Protein AF-A0AB73BSH4-F1 (afdb_monomer_lite)

Radius of gyration: 16.31 Å; chains: 1; bounding box: 31×28×41 Å

Structure (mmCIF, N/CA/C/O backbone):
data_AF-A0AB73BSH4-F1
#
_entry.id   AF-A0AB73BSH4-F1
#
loop_
_atom_site.gro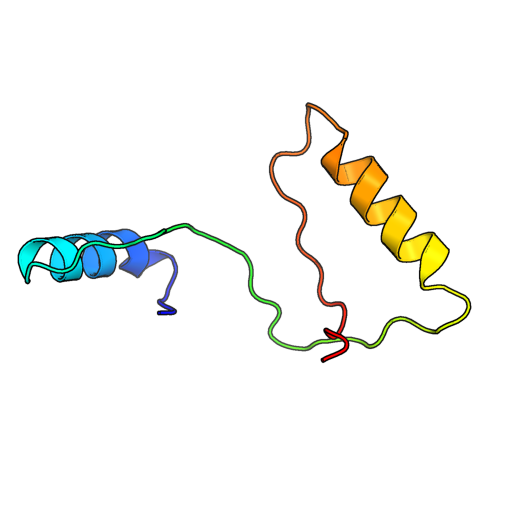up_PDB
_atom_site.id
_atom_site.type_symbol
_atom_site.label_atom_id
_atom_site.label_alt_id
_atom_site.label_comp_id
_atom_site.label_asym_id
_atom_site.label_entity_id
_atom_site.label_seq_id
_atom_site.pdbx_PDB_ins_code
_atom_site.Cartn_x
_atom_site.Cartn_y
_atom_site.Cartn_z
_atom_site.occupancy
_atom_site.B_iso_or_equiv
_atom_site.auth_seq_id
_atom_site.auth_comp_id
_atom_site.auth_asym_id
_atom_site.auth_atom_id
_atom_site.pdbx_PDB_model_num
ATOM 1 N N . ILE A 1 1 ? -9.031 -11.583 4.833 1.00 87.50 1 ILE A N 1
ATOM 2 C CA . ILE A 1 1 ? -10.483 -11.272 4.732 1.00 87.50 1 ILE A CA 1
ATOM 3 C C . ILE A 1 1 ? -10.581 -9.904 4.083 1.00 87.50 1 ILE A C 1
ATOM 5 O O . ILE A 1 1 ? -9.909 -9.008 4.571 1.00 87.50 1 ILE A O 1
ATOM 9 N N . TYR A 1 2 ? -11.362 -9.748 3.012 1.00 91.81 2 TYR A N 1
ATOM 10 C CA . TYR A 1 2 ? -11.573 -8.447 2.367 1.00 91.81 2 TYR A CA 1
ATOM 11 C C . TYR A 1 2 ? -12.937 -7.878 2.741 1.00 91.81 2 TYR A C 1
ATOM 13 O O . TYR A 1 2 ? -13.914 -8.619 2.864 1.00 91.81 2 TYR A O 1
ATOM 21 N N . THR A 1 3 ? -13.000 -6.563 2.915 1.00 93.81 3 THR A N 1
ATOM 22 C CA . THR A 1 3 ? -14.226 -5.836 3.246 1.00 93.81 3 THR A CA 1
ATOM 23 C C . THR A 1 3 ? -14.306 -4.565 2.414 1.00 93.81 3 THR A C 1
ATOM 25 O O . THR A 1 3 ? -13.297 -4.091 1.898 1.00 93.81 3 THR A O 1
ATOM 28 N N . ASP A 1 4 ? -15.491 -3.958 2.342 1.00 93.12 4 ASP A N 1
ATOM 29 C CA . ASP A 1 4 ? -15.569 -2.555 1.934 1.00 93.12 4 ASP A CA 1
ATOM 30 C C . ASP A 1 4 ? -14.742 -1.699 2.923 1.00 93.12 4 ASP A C 1
ATOM 32 O O . ASP A 1 4 ? -14.826 -1.941 4.137 1.00 93.12 4 ASP A O 1
ATOM 36 N N . PRO A 1 5 ? -13.960 -0.707 2.456 1.00 93.12 5 PRO A N 1
ATOM 37 C CA . PRO A 1 5 ? -13.131 0.128 3.327 1.00 93.12 5 PRO A CA 1
ATOM 38 C C . PRO A 1 5 ? -13.919 0.807 4.453 1.00 93.12 5 PRO A C 1
ATOM 40 O O . PRO A 1 5 ? -13.422 0.951 5.567 1.00 93.12 5 PRO A O 1
ATOM 43 N N . LYS A 1 6 ? -15.183 1.174 4.208 1.00 95.81 6 LYS A N 1
ATOM 44 C CA . LYS A 1 6 ? -16.053 1.817 5.206 1.00 95.81 6 LYS A CA 1
ATOM 45 C C . LYS A 1 6 ? -16.482 0.860 6.316 1.00 95.81 6 LYS A C 1
ATOM 47 O O . LYS A 1 6 ? -16.904 1.314 7.375 1.00 95.81 6 LYS A O 1
ATOM 52 N N . GLN A 1 7 ? -16.410 -0.447 6.073 1.00 95.81 7 GLN A N 1
ATOM 53 C CA . GLN A 1 7 ? -16.794 -1.489 7.028 1.00 95.81 7 GLN A CA 1
ATOM 54 C C . GLN A 1 7 ? -15.598 -2.073 7.788 1.00 95.81 7 GLN A C 1
ATOM 56 O O . GLN A 1 7 ? -15.802 -2.842 8.726 1.00 95.81 7 GLN A O 1
ATOM 61 N N . PHE A 1 8 ? -14.369 -1.695 7.423 1.00 94.94 8 PHE A N 1
ATOM 62 C CA . PHE A 1 8 ? -13.135 -2.272 7.956 1.00 94.94 8 PHE A CA 1
ATOM 63 C C . PHE A 1 8 ? -13.105 -2.329 9.491 1.00 94.94 8 PHE A C 1
ATOM 65 O O . PHE A 1 8 ? -12.954 -3.405 10.068 1.00 94.94 8 PHE A O 1
ATOM 72 N N . ALA A 1 9 ? -13.328 -1.192 10.161 1.00 94.75 9 ALA A N 1
ATOM 73 C CA . ALA A 1 9 ? -13.291 -1.127 11.623 1.00 94.75 9 ALA A CA 1
ATOM 74 C C . ALA A 1 9 ? -14.351 -2.032 12.275 1.00 94.75 9 ALA A C 1
ATOM 76 O O . ALA A 1 9 ? -14.048 -2.765 13.212 1.00 94.75 9 ALA A O 1
ATOM 77 N N . GLY A 1 10 ? -15.576 -2.038 11.737 1.00 96.44 10 GLY A N 1
ATOM 78 C CA . GLY A 1 10 ? -16.671 -2.850 12.268 1.00 96.44 10 GLY A CA 1
ATOM 79 C C . GLY A 1 10 ? -16.402 -4.351 12.156 1.00 96.44 10 GLY A C 1
ATOM 80 O O . GLY A 1 10 ? -16.628 -5.087 13.114 1.00 96.44 10 GLY A O 1
ATOM 81 N N . VAL A 1 11 ? -15.878 -4.803 11.012 1.00 95.38 11 VAL A N 1
ATOM 82 C CA . VAL A 1 11 ? -15.542 -6.220 10.805 1.00 95.38 11 VAL A CA 1
ATOM 83 C C . VAL A 1 11 ? -14.355 -6.634 11.674 1.00 95.38 11 VAL A C 1
ATOM 85 O O . VAL A 1 11 ? -14.415 -7.680 12.317 1.00 95.38 11 VAL A O 1
ATOM 88 N N . ARG A 1 12 ? -13.303 -5.809 11.751 1.00 96.12 12 ARG A N 1
ATOM 89 C CA . ARG A 1 12 ? -12.137 -6.064 12.609 1.00 96.12 12 ARG A CA 1
ATOM 90 C C . ARG A 1 12 ? -12.548 -6.239 14.071 1.00 96.12 12 ARG A C 1
ATOM 92 O O . ARG A 1 12 ? -12.184 -7.231 14.699 1.00 96.12 12 ARG A O 1
ATOM 99 N N . ASP A 1 13 ? -13.320 -5.295 14.601 1.00 96.00 13 ASP A N 1
ATOM 100 C CA . ASP A 1 13 ? -13.709 -5.292 16.010 1.00 96.00 13 ASP A CA 1
ATOM 101 C C . ASP A 1 13 ? -14.665 -6.454 16.331 1.00 96.00 13 ASP A C 1
ATOM 103 O O . ASP A 1 13 ? -14.567 -7.052 17.405 1.00 96.00 13 ASP A O 1
ATOM 107 N N . ALA A 1 14 ? -15.539 -6.833 15.389 1.00 96.75 14 ALA A N 1
ATOM 108 C CA . ALA A 1 14 ? -16.384 -8.019 15.518 1.00 96.75 14 ALA A CA 1
ATOM 109 C C . ALA A 1 14 ? -15.556 -9.313 15.594 1.00 96.75 14 ALA A C 1
ATOM 111 O O . ALA A 1 14 ? -15.773 -10.117 16.497 1.00 96.75 14 ALA A O 1
ATOM 112 N N . LEU A 1 15 ? -14.555 -9.484 14.720 1.00 95.19 15 LEU A N 1
ATOM 113 C CA . LEU A 1 15 ? -13.669 -10.653 14.753 1.00 95.19 15 LEU A CA 1
ATOM 114 C C . LEU A 1 15 ? -12.882 -10.735 16.068 1.00 95.19 15 LEU A C 1
ATOM 116 O O . LEU A 1 15 ? -12.786 -11.802 16.671 1.00 95.19 15 LEU A O 1
ATOM 120 N N . ILE A 1 16 ? -12.362 -9.609 16.561 1.00 95.06 16 ILE A N 1
ATOM 121 C CA . ILE A 1 16 ? -11.655 -9.579 17.849 1.00 95.06 16 ILE A CA 1
ATOM 122 C C . ILE A 1 16 ? -12.602 -9.958 18.998 1.00 95.06 16 ILE A C 1
ATOM 124 O O . ILE A 1 16 ? -12.230 -10.745 19.871 1.00 95.06 16 ILE A O 1
ATOM 128 N N . LYS A 1 17 ? -13.836 -9.438 18.997 1.00 96.81 17 LYS A N 1
ATOM 129 C CA . LYS A 1 17 ? -14.851 -9.744 20.017 1.00 96.81 17 LYS A CA 1
ATOM 130 C C . LYS A 1 17 ? -15.257 -11.220 20.022 1.00 96.81 17 LYS A C 1
ATOM 132 O O . LYS A 1 17 ? -15.485 -11.775 21.095 1.00 96.81 17 LYS A O 1
ATOM 137 N N . ASP A 1 18 ? -15.288 -11.848 18.853 1.00 96.75 18 ASP A N 1
ATOM 138 C CA . ASP A 1 18 ? -15.568 -13.277 18.695 1.00 96.75 18 ASP A CA 1
ATOM 139 C C . ASP A 1 18 ? -14.367 -14.168 19.079 1.00 96.75 18 ASP A C 1
ATOM 141 O O . ASP A 1 18 ? -14.442 -15.394 19.003 1.00 96.75 18 ASP A O 1
ATOM 145 N N . GLY A 1 19 ? -13.266 -13.567 19.547 1.00 95.94 19 GLY A N 1
ATOM 146 C CA . GLY A 1 19 ? -12.106 -14.263 20.101 1.00 95.94 19 GLY A CA 1
ATOM 147 C C . GLY A 1 19 ? -10.997 -14.552 19.090 1.00 95.94 19 GLY A C 1
ATOM 148 O O . GLY A 1 19 ? -10.022 -15.224 19.438 1.00 95.94 19 GLY A O 1
ATOM 149 N N . TYR A 1 20 ? -11.101 -14.044 17.859 1.00 95.50 20 TYR A N 1
ATOM 150 C CA . TYR A 1 20 ? -10.046 -14.197 16.864 1.00 95.50 20 TYR A CA 1
ATOM 151 C C . TYR A 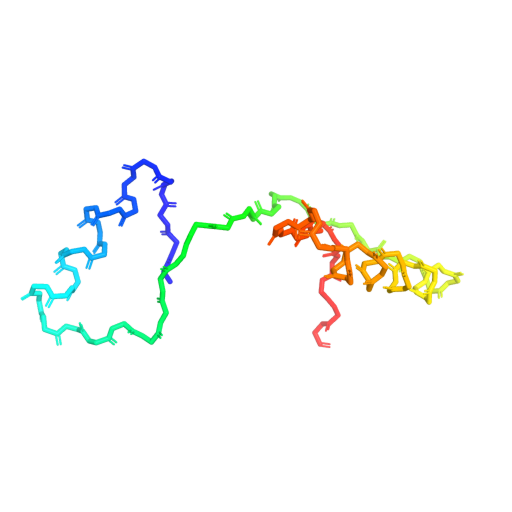1 20 ? -8.871 -13.261 17.159 1.00 95.50 20 TYR A C 1
ATOM 153 O O . TYR A 1 20 ? -9.037 -12.072 17.433 1.00 95.50 20 TYR A O 1
ATOM 161 N N . LYS A 1 21 ? -7.652 -13.793 17.045 1.00 93.56 21 LYS A N 1
ATOM 162 C CA . LYS A 1 21 ? -6.427 -12.990 17.006 1.00 93.56 21 LYS A CA 1
ATOM 163 C C . LYS A 1 21 ? -6.074 -12.727 15.552 1.00 93.56 21 LYS A C 1
ATOM 165 O O . LYS A 1 21 ? -5.734 -13.658 14.826 1.00 93.56 21 LYS A O 1
ATOM 170 N N . LEU A 1 22 ? -6.182 -11.473 15.136 1.00 92.94 22 LEU A N 1
ATOM 171 C CA . LEU A 1 22 ? -5.797 -11.056 13.794 1.00 92.94 22 LEU A CA 1
ATOM 172 C C . LEU A 1 22 ? -4.273 -10.925 13.748 1.00 92.94 22 LEU A C 1
ATOM 174 O O . LEU A 1 22 ? -3.696 -10.257 14.603 1.00 92.94 22 LEU A O 1
ATOM 178 N N . ALA A 1 23 ? -3.637 -11.602 12.791 1.00 94.12 23 ALA A N 1
ATOM 179 C CA . ALA A 1 23 ? -2.201 -11.456 12.555 1.00 94.12 23 ALA A CA 1
ATOM 180 C C . ALA A 1 23 ? -1.882 -10.062 12.003 1.00 94.12 23 ALA A C 1
ATOM 182 O O . ALA A 1 23 ? -0.906 -9.451 12.421 1.00 94.12 23 ALA A O 1
ATOM 183 N N . ASP A 1 24 ? -2.750 -9.568 11.120 1.00 91.44 24 ASP A N 1
ATOM 184 C CA . ASP A 1 24 ? -2.691 -8.226 10.569 1.00 91.44 24 ASP A CA 1
ATOM 185 C C . ASP A 1 24 ? -4.096 -7.743 10.163 1.00 91.44 24 ASP A C 1
ATOM 187 O O . ASP A 1 24 ? -5.014 -8.553 9.962 1.00 91.44 24 ASP A O 1
ATOM 191 N N . ALA A 1 25 ? -4.277 -6.425 10.107 1.00 93.12 25 ALA A N 1
ATOM 192 C CA . ALA A 1 25 ? -5.487 -5.770 9.634 1.00 93.12 25 ALA A CA 1
ATOM 193 C C . ALA A 1 25 ? -5.171 -4.335 9.194 1.00 93.12 25 ALA A C 1
ATOM 195 O O . ALA A 1 25 ?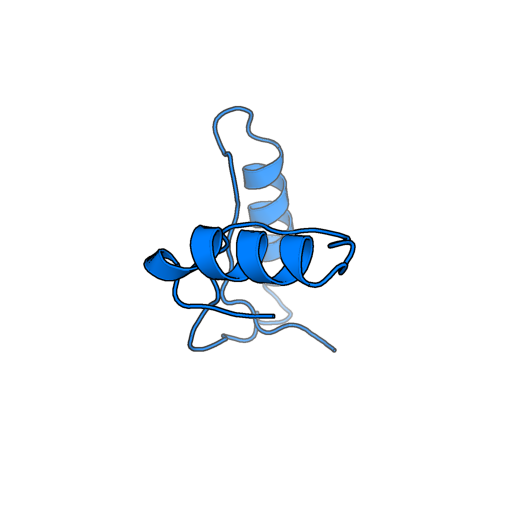 -4.987 -3.449 10.032 1.00 93.12 25 ALA A O 1
ATOM 196 N N . GLU A 1 26 ? -5.228 -4.090 7.889 1.00 91.62 26 GLU A N 1
ATOM 197 C CA . GLU A 1 26 ? -4.911 -2.798 7.283 1.00 91.62 26 GLU A CA 1
ATOM 198 C C . GLU A 1 26 ? -5.885 -2.408 6.160 1.00 91.62 26 GLU A C 1
ATOM 200 O O . GLU A 1 26 ? -6.667 -3.223 5.659 1.00 91.62 26 GLU A O 1
ATOM 205 N N . LEU A 1 27 ? -5.843 -1.129 5.778 1.00 92.25 27 LEU A N 1
ATOM 206 C CA . LEU A 1 27 ? -6.510 -0.614 4.586 1.00 92.25 27 LEU A CA 1
ATOM 207 C C . LEU A 1 27 ? -5.491 -0.539 3.453 1.00 92.25 27 LEU A C 1
ATOM 209 O O . LEU A 1 27 ? -4.535 0.225 3.530 1.00 92.25 27 LEU A O 1
ATOM 213 N N . THR A 1 28 ? -5.741 -1.290 2.387 1.00 92.38 28 THR A N 1
ATOM 214 C CA . THR A 1 28 ? -4.873 -1.354 1.209 1.00 92.38 28 THR A CA 1
ATOM 215 C C . THR A 1 28 ? -5.694 -1.206 -0.072 1.00 92.38 28 THR A C 1
ATOM 217 O O . THR A 1 28 ? -6.906 -1.457 -0.082 1.00 92.38 28 THR A O 1
ATOM 220 N N . MET A 1 29 ? -5.054 -0.764 -1.153 1.00 93.19 29 MET A N 1
ATOM 221 C CA . MET A 1 29 ? -5.678 -0.688 -2.472 1.00 93.19 29 MET A CA 1
ATOM 222 C C . MET A 1 29 ? -5.480 -2.011 -3.204 1.00 93.19 29 MET A C 1
ATOM 224 O O . MET A 1 29 ? -4.354 -2.423 -3.455 1.00 93.19 29 MET A O 1
ATOM 228 N N . ILE A 1 30 ? -6.587 -2.644 -3.593 1.00 90.81 30 ILE A N 1
ATOM 229 C CA . ILE A 1 30 ? -6.569 -3.870 -4.394 1.00 90.81 30 ILE A CA 1
ATOM 230 C C . ILE A 1 30 ? -6.997 -3.530 -5.827 1.00 90.81 30 ILE A C 1
ATOM 232 O O . ILE A 1 30 ? -8.103 -3.004 -6.018 1.00 90.81 30 ILE A O 1
ATOM 236 N N . PRO A 1 31 ? -6.161 -3.803 -6.843 1.00 93.25 31 PRO A N 1
ATOM 237 C CA . PRO A 1 31 ? -6.518 -3.542 -8.230 1.00 93.25 31 PRO A CA 1
ATOM 238 C C . PRO A 1 31 ? -7.662 -4.465 -8.677 1.00 93.25 31 PRO A C 1
ATOM 240 O O . PRO A 1 31 ? -7.673 -5.658 -8.389 1.00 93.25 31 PRO A O 1
ATOM 243 N N . GLN A 1 32 ? -8.636 -3.924 -9.416 1.00 92.50 32 GLN A N 1
ATOM 244 C CA . GLN A 1 32 ? -9.737 -4.727 -9.977 1.00 92.50 32 GLN A CA 1
ATOM 245 C C . GLN A 1 32 ? -9.311 -5.551 -11.198 1.00 92.50 32 GLN A C 1
ATOM 247 O O . GLN A 1 32 ? -9.908 -6.584 -11.480 1.00 92.50 32 GLN A O 1
ATOM 252 N N . ASN A 1 33 ? -8.300 -5.076 -11.925 1.00 93.88 33 ASN A N 1
ATOM 253 C CA . ASN A 1 33 ? -7.700 -5.750 -13.068 1.00 93.88 33 ASN A CA 1
ATOM 254 C C . ASN A 1 33 ? -6.185 -5.663 -12.925 1.00 93.88 33 ASN A C 1
ATOM 256 O O . ASN A 1 33 ? -5.672 -4.606 -12.553 1.00 93.88 33 ASN A O 1
ATOM 260 N N . THR A 1 34 ? -5.486 -6.735 -13.272 1.00 94.62 34 THR A N 1
ATOM 261 C CA . THR A 1 34 ? -4.025 -6.769 -13.299 1.00 94.62 34 THR A CA 1
ATOM 262 C C . THR A 1 34 ? -3.504 -6.667 -14.730 1.00 94.62 34 THR A C 1
ATOM 264 O O . THR A 1 34 ? -4.203 -6.982 -15.696 1.00 94.62 34 THR A O 1
ATOM 267 N N . THR A 1 35 ? -2.276 -6.179 -14.879 1.00 93.44 35 THR A N 1
ATOM 268 C CA . THR A 1 35 ? -1.574 -6.051 -16.158 1.00 93.44 35 THR A CA 1
ATOM 269 C C . THR A 1 35 ? -0.213 -6.730 -16.042 1.00 93.44 35 THR A C 1
ATOM 271 O O . THR A 1 35 ? 0.558 -6.368 -15.154 1.00 93.44 35 THR A O 1
ATOM 274 N N . PRO A 1 36 ? 0.116 -7.697 -16.914 1.00 94.12 36 PRO A N 1
ATOM 275 C CA . PRO A 1 36 ? 1.430 -8.322 -16.893 1.00 94.12 36 PRO A CA 1
ATOM 276 C C . PRO A 1 36 ? 2.506 -7.294 -17.246 1.00 94.12 36 PRO A C 1
ATOM 278 O O . PRO A 1 36 ? 2.350 -6.515 -18.192 1.00 94.12 36 PRO A O 1
ATOM 281 N N . VAL A 1 37 ? 3.607 -7.310 -16.499 1.00 93.56 37 VAL A N 1
ATOM 282 C CA . VAL A 1 37 ? 4.775 -6.486 -16.811 1.00 93.56 37 VAL A CA 1
ATOM 283 C C . VAL A 1 37 ? 5.576 -7.196 -17.909 1.00 93.56 37 VAL A C 1
ATOM 285 O O . VAL A 1 37 ? 5.935 -8.362 -17.738 1.00 93.56 37 VAL A O 1
ATOM 288 N N . PRO A 1 38 ? 5.855 -6.548 -19.055 1.00 93.88 38 PRO A N 1
ATOM 289 C CA . PRO A 1 38 ? 6.687 -7.144 -20.095 1.00 93.88 38 PRO A CA 1
ATOM 290 C C . PRO A 1 38 ? 8.074 -7.522 -19.563 1.00 93.88 38 PRO A C 1
ATOM 292 O O . PRO A 1 38 ? 8.671 -6.770 -18.794 1.00 93.88 38 PRO A O 1
ATOM 295 N N . ALA A 1 39 ? 8.618 -8.656 -20.009 1.00 93.00 39 ALA A N 1
ATOM 296 C CA . ALA A 1 39 ? 9.897 -9.169 -19.509 1.00 93.00 39 ALA A CA 1
ATOM 297 C C . ALA A 1 39 ? 11.067 -8.184 -19.706 1.00 93.00 39 ALA A C 1
ATOM 299 O O . ALA A 1 39 ? 11.930 -8.071 -18.842 1.00 93.00 39 ALA A O 1
ATOM 300 N N . ASP A 1 40 ? 11.072 -7.419 -20.802 1.00 95.62 40 ASP A N 1
ATOM 301 C CA . ASP A 1 40 ? 12.073 -6.381 -21.092 1.00 95.62 40 ASP A CA 1
ATOM 302 C C . ASP A 1 40 ? 11.920 -5.113 -20.228 1.00 95.62 40 ASP A C 1
ATOM 304 O O . ASP A 1 40 ? 12.755 -4.210 -20.291 1.00 95.62 40 ASP A O 1
ATOM 308 N N . LYS A 1 41 ? 10.844 -5.029 -19.438 1.00 94.94 41 LYS A N 1
ATOM 309 C CA . LYS A 1 41 ? 10.509 -3.906 -18.553 1.00 94.94 41 LYS A CA 1
ATOM 310 C C . LYS A 1 41 ? 10.466 -4.280 -17.080 1.00 94.94 41 LYS A C 1
ATOM 312 O O . LYS A 1 41 ? 10.296 -3.383 -16.261 1.00 94.94 41 LYS A O 1
ATOM 317 N N . LYS A 1 42 ? 10.643 -5.558 -16.743 1.00 93.56 42 LYS A N 1
ATOM 318 C CA . LYS A 1 42 ? 10.529 -6.060 -15.372 1.00 93.56 42 LYS A CA 1
ATOM 319 C C . LYS A 1 42 ? 11.516 -5.380 -14.423 1.00 93.56 42 LYS A C 1
ATOM 321 O O . LYS A 1 42 ? 11.086 -4.753 -13.468 1.00 93.56 42 LYS A O 1
ATOM 326 N N . GLU A 1 43 ? 12.799 -5.371 -14.777 1.00 95.12 43 GLU A N 1
ATOM 327 C CA . GLU A 1 43 ? 13.851 -4.711 -13.985 1.00 95.12 43 GLU A CA 1
ATOM 328 C C . GLU A 1 43 ? 13.582 -3.204 -13.818 1.00 95.12 43 GLU A C 1
ATOM 330 O O . GLU A 1 43 ? 13.725 -2.645 -12.735 1.00 95.12 43 GLU A O 1
ATOM 335 N N . GLN A 1 44 ? 13.118 -2.533 -14.879 1.00 96.69 44 GLN A N 1
ATOM 336 C CA . GLN A 1 44 ? 12.763 -1.112 -14.812 1.00 96.69 44 GLN A CA 1
ATOM 337 C C . GLN A 1 44 ? 11.569 -0.855 -13.879 1.00 96.69 44 GLN A C 1
ATOM 339 O O . GLN A 1 44 ? 11.526 0.175 -13.207 1.00 96.69 44 GLN A O 1
ATOM 344 N N . PHE A 1 45 ? 10.584 -1.750 -13.883 1.00 95.50 45 PHE A N 1
ATOM 345 C CA . PHE A 1 45 ? 9.410 -1.664 -13.027 1.00 95.50 45 PHE A CA 1
ATOM 346 C C . PHE A 1 45 ? 9.769 -1.913 -11.559 1.00 95.50 45 PHE A C 1
ATOM 348 O O . PHE A 1 45 ? 9.374 -1.117 -10.715 1.00 95.50 45 PHE A O 1
ATOM 355 N N . GLU A 1 46 ? 10.558 -2.949 -11.271 1.00 94.88 46 GLU A N 1
ATOM 356 C CA . GLU A 1 46 ? 11.044 -3.262 -9.920 1.00 94.88 46 GLU A CA 1
ATOM 357 C C . GLU A 1 46 ? 11.842 -2.083 -9.346 1.00 94.88 46 GLU A C 1
ATOM 359 O O . GLU A 1 46 ? 11.486 -1.556 -8.298 1.00 94.88 46 GLU A O 1
ATOM 364 N N . HIS A 1 47 ? 12.801 -1.539 -10.104 1.00 96.81 47 HIS A N 1
ATOM 365 C CA . HIS A 1 47 ? 13.549 -0.351 -9.679 1.00 96.81 47 HIS A CA 1
ATOM 366 C C . HIS A 1 47 ? 12.681 0.888 -9.434 1.00 96.81 47 HIS A C 1
ATOM 368 O O . HIS A 1 47 ? 13.022 1.723 -8.598 1.00 96.81 47 HIS A O 1
ATOM 374 N N . LEU A 1 48 ? 11.589 1.055 -10.187 1.00 96.56 48 LEU A N 1
ATOM 375 C CA . LEU A 1 48 ? 10.654 2.154 -9.959 1.00 96.56 48 LEU A CA 1
ATOM 376 C C . LEU A 1 48 ? 9.908 1.971 -8.635 1.00 96.56 48 LEU A C 1
ATOM 378 O O . LEU A 1 48 ? 9.717 2.953 -7.924 1.00 96.56 48 LEU A O 1
ATOM 382 N N . VAL A 1 49 ? 9.470 0.747 -8.331 1.00 96.19 49 VAL A N 1
ATOM 383 C CA . VAL A 1 49 ? 8.793 0.433 -7.068 1.00 96.19 49 VAL A CA 1
ATOM 384 C C . VAL A 1 49 ? 9.747 0.671 -5.901 1.00 96.19 49 VAL A C 1
ATOM 386 O O . VAL A 1 49 ? 9.414 1.478 -5.037 1.00 96.19 49 VAL A O 1
ATOM 389 N N . ASP A 1 50 ? 10.956 0.112 -5.950 1.00 96.44 50 ASP A N 1
ATOM 390 C CA . ASP A 1 50 ? 11.973 0.277 -4.903 1.00 96.44 50 ASP A CA 1
ATOM 391 C C . ASP A 1 50 ? 12.275 1.760 -4.633 1.00 96.44 50 ASP A C 1
ATOM 393 O O . ASP A 1 50 ? 12.262 2.223 -3.496 1.00 96.44 50 ASP A O 1
ATOM 397 N N . ALA A 1 51 ? 12.477 2.552 -5.693 1.00 97.75 51 ALA A N 1
ATOM 398 C CA . ALA A 1 51 ? 12.780 3.976 -5.557 1.00 97.75 51 ALA A CA 1
ATOM 399 C C . ALA A 1 51 ? 11.633 4.786 -4.927 1.00 97.75 51 ALA A C 1
ATOM 401 O O . ALA A 1 51 ? 11.877 5.842 -4.338 1.00 97.75 51 ALA A O 1
ATOM 402 N N . LEU A 1 52 ? 10.384 4.337 -5.090 1.00 97.38 52 LEU A N 1
ATOM 403 C CA . LEU A 1 52 ? 9.232 4.949 -4.436 1.00 97.38 52 LEU A CA 1
ATOM 404 C C . LEU A 1 52 ? 9.133 4.513 -2.974 1.00 97.38 52 LEU A C 1
ATOM 406 O O . LEU A 1 52 ? 8.820 5.349 -2.136 1.00 97.38 52 LEU A O 1
ATOM 410 N N . GLU A 1 53 ? 9.415 3.250 -2.663 1.00 95.62 53 GLU A N 1
ATOM 411 C CA . GLU A 1 53 ? 9.403 2.722 -1.292 1.00 95.62 53 GLU A CA 1
ATOM 412 C C . GLU A 1 53 ? 10.522 3.307 -0.419 1.00 95.62 53 GLU A C 1
ATOM 414 O O . GLU A 1 53 ? 10.316 3.536 0.771 1.00 95.62 53 GLU A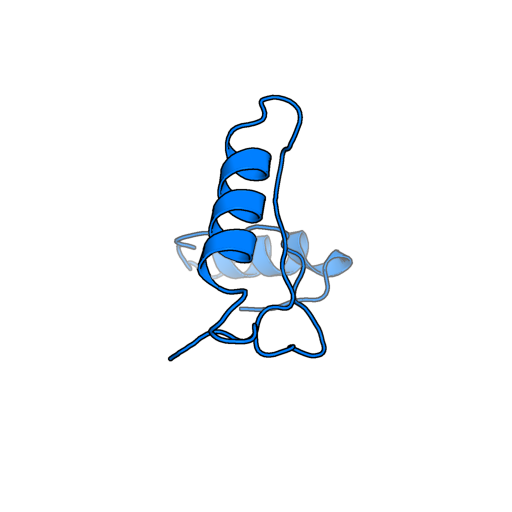 O 1
ATOM 419 N N . ASP A 1 54 ? 11.669 3.634 -1.015 1.00 97.38 54 ASP A N 1
ATOM 420 C CA . ASP A 1 54 ? 12.802 4.277 -0.337 1.00 97.38 54 ASP A CA 1
ATOM 421 C C . ASP A 1 54 ? 12.564 5.766 -0.012 1.00 97.38 54 ASP A C 1
ATOM 423 O O . ASP A 1 54 ? 13.383 6.409 0.650 1.00 97.38 54 ASP A O 1
ATOM 427 N N . SER A 1 55 ? 11.473 6.361 -0.503 1.00 97.25 55 SER A N 1
ATOM 428 C CA . SER A 1 55 ? 11.178 7.774 -0.280 1.00 97.25 55 SER A CA 1
ATOM 429 C C . SER A 1 55 ? 10.467 7.996 1.055 1.00 97.25 55 SER A C 1
ATOM 431 O O . SER A 1 55 ? 9.333 7.566 1.233 1.00 97.25 55 SER A O 1
ATOM 433 N N . ASP A 1 56 ? 11.074 8.789 1.945 1.00 96.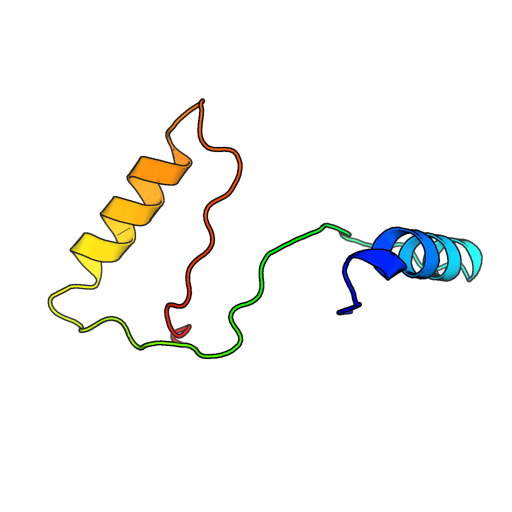38 56 ASP A N 1
ATOM 434 C CA . ASP A 1 56 ? 10.493 9.158 3.251 1.00 96.38 56 ASP A CA 1
ATOM 435 C C . ASP A 1 56 ? 9.090 9.805 3.156 1.00 96.38 56 ASP A C 1
ATOM 437 O O . ASP A 1 56 ? 8.294 9.742 4.098 1.00 96.38 56 ASP A O 1
ATOM 441 N N . ASP A 1 57 ? 8.776 10.440 2.021 1.00 97.31 57 ASP A N 1
ATOM 442 C CA . ASP A 1 57 ? 7.491 11.103 1.769 1.00 97.31 57 ASP A CA 1
ATOM 443 C C . ASP A 1 57 ? 6.411 10.136 1.244 1.00 97.31 57 ASP A C 1
ATOM 445 O O . ASP A 1 57 ? 5.213 10.443 1.291 1.00 97.31 57 ASP A O 1
ATOM 449 N N . VAL A 1 58 ? 6.805 8.964 0.741 1.00 96.88 58 VAL A N 1
ATOM 450 C CA . VAL A 1 58 ? 5.890 7.943 0.227 1.00 96.88 58 VAL A CA 1
ATOM 451 C C . VAL A 1 58 ? 5.490 7.021 1.370 1.00 96.88 58 VAL A C 1
ATOM 453 O O . VAL A 1 58 ? 6.314 6.425 2.047 1.00 96.88 58 VAL A O 1
ATOM 456 N N . GLN A 1 59 ? 4.184 6.906 1.603 1.00 93.88 59 GLN A N 1
ATOM 457 C CA . GLN A 1 59 ? 3.663 6.078 2.694 1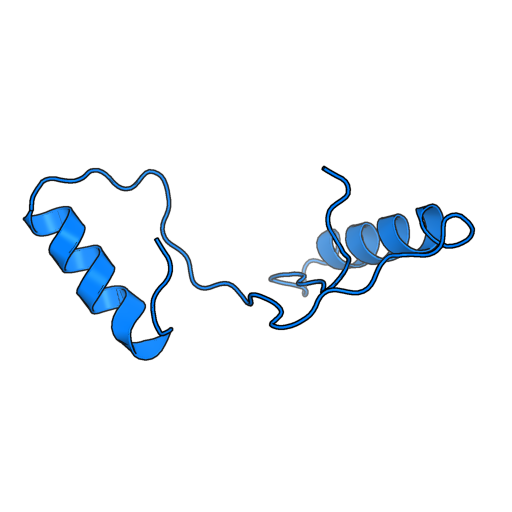.00 93.88 59 GLN A CA 1
ATOM 458 C C . GLN A 1 59 ? 3.340 4.651 2.251 1.00 93.88 59 GLN A C 1
ATOM 460 O O . GLN A 1 59 ? 3.470 3.730 3.044 1.00 93.88 59 GLN A O 1
ATOM 465 N N . ASN A 1 60 ? 2.860 4.474 1.017 1.00 93.44 60 ASN A N 1
ATOM 466 C CA . ASN A 1 60 ? 2.490 3.174 0.460 1.00 93.44 60 ASN A CA 1
ATOM 467 C C . ASN A 1 60 ? 2.629 3.210 -1.064 1.00 93.44 60 ASN A C 1
ATOM 469 O O . ASN A 1 60 ? 2.254 4.206 -1.693 1.00 93.44 60 ASN A O 1
ATOM 473 N N . VAL A 1 61 ? 3.076 2.103 -1.654 1.00 94.62 61 VAL A N 1
ATOM 474 C CA . VAL A 1 61 ? 3.089 1.885 -3.103 1.00 94.62 61 VAL A CA 1
ATOM 475 C C . VAL A 1 61 ? 2.089 0.781 -3.431 1.00 94.62 61 VAL A C 1
ATOM 477 O O . VAL A 1 61 ? 2.089 -0.280 -2.819 1.00 94.62 61 VAL A O 1
ATOM 480 N N . TYR A 1 62 ? 1.207 1.038 -4.395 1.00 94.38 62 TYR A N 1
ATOM 481 C CA . TYR A 1 62 ? 0.232 0.057 -4.871 1.00 94.38 62 TYR A CA 1
ATOM 482 C C . TYR A 1 62 ? 0.414 -0.128 -6.367 1.00 94.38 62 TYR A C 1
ATOM 484 O O . TYR A 1 62 ? 0.496 0.851 -7.113 1.00 94.38 62 TYR A O 1
ATOM 492 N N . THR A 1 63 ? 0.440 -1.377 -6.818 1.00 94.69 63 THR A N 1
ATOM 493 C CA . THR A 1 63 ? 0.611 -1.698 -8.232 1.00 94.69 63 THR A CA 1
ATOM 494 C C . THR A 1 63 ? -0.549 -2.553 -8.728 1.00 94.69 63 THR A C 1
ATOM 496 O O . THR A 1 63 ? -1.241 -3.220 -7.963 1.00 94.69 63 THR A O 1
ATOM 499 N N . ALA A 1 64 ? -0.791 -2.486 -10.035 1.00 94.31 64 ALA A N 1
ATOM 500 C CA . ALA A 1 64 ? -1.690 -3.395 -10.737 1.00 94.31 64 ALA A CA 1
ATOM 501 C C . ALA A 1 64 ? -0.898 -4.392 -11.593 1.00 94.31 64 ALA A C 1
ATOM 503 O O . ALA A 1 64 ? -1.430 -4.904 -12.578 1.00 94.31 64 ALA A O 1
ATOM 504 N N . ALA A 1 65 ? 0.382 -4.616 -11.275 1.00 93.06 65 ALA A N 1
ATOM 505 C CA . ALA A 1 65 ? 1.163 -5.651 -11.931 1.00 93.06 65 ALA A CA 1
ATOM 506 C C . ALA A 1 65 ? 0.519 -7.012 -11.641 1.00 93.06 65 ALA A C 1
ATOM 508 O O . ALA A 1 65 ? 0.013 -7.241 -10.546 1.00 93.06 65 ALA A O 1
ATOM 509 N N . ALA A 1 66 ? 0.456 -7.886 -12.642 1.00 87.81 66 ALA A N 1
ATOM 510 C CA . ALA A 1 66 ? 0.053 -9.263 -12.394 1.00 87.81 66 ALA A CA 1
ATOM 511 C C . ALA A 1 66 ? 1.161 -9.958 -11.598 1.00 87.81 66 ALA A C 1
ATOM 513 O O . ALA A 1 66 ? 2.313 -9.935 -12.035 1.00 87.81 66 ALA A O 1
ATOM 514 N N . ASP A 1 67 ? 0.801 -10.553 -10.462 1.00 71.81 67 ASP A N 1
ATOM 515 C CA . ASP A 1 67 ? 1.706 -11.408 -9.703 1.00 71.81 67 ASP A CA 1
ATOM 516 C C . ASP A 1 67 ? 2.161 -12.567 -10.604 1.00 71.81 67 ASP A C 1
ATOM 518 O O . ASP A 1 67 ? 1.354 -13.188 -11.305 1.00 71.81 67 ASP A O 1
ATOM 522 N N . GLU A 1 68 ? 3.466 -12.831 -10.631 1.00 61.81 68 GLU A N 1
ATOM 523 C CA . GLU A 1 68 ? 3.975 -14.103 -11.134 1.00 61.81 68 GLU A CA 1
ATOM 524 C C . GLU A 1 68 ? 3.850 -15.097 -9.974 1.00 61.81 68 GLU A C 1
ATOM 526 O O . GLU A 1 68 ? 4.597 -14.979 -9.003 1.00 61.81 68 GLU A O 1
ATOM 531 N N . ASP A 1 69 ? 2.867 -16.004 -10.040 1.00 46.50 69 ASP A N 1
ATOM 532 C CA . ASP A 1 69 ? 2.771 -17.156 -9.124 1.00 46.50 69 ASP A CA 1
ATOM 533 C C . ASP A 1 69 ? 4.104 -17.932 -9.034 1.00 46.50 69 ASP A C 1
ATOM 535 O O . ASP A 1 69 ? 4.727 -18.183 -10.099 1.00 46.50 69 ASP A O 1
#

pLDDT: mean 93.03, std 7.63, range [46.5, 97.75]

Foldseek 3Di:
DDDDPVCQVVVVVVCVVVPDDDPDGDDDDDDPAADADDPVCPVVVVVVQVVLVPDPPRDDDDHRHDDDD

InterPro domains:
  IPR002876 Transcriptional regulator TACO1-like [PTHR12532] (1-64)
  IPR026564 Transcriptional regulator TACO1-like, domain 3 [G3DSA:3.30.70.980] (1-69)
  IPR029072 YebC-like [SSF75625] (1-65)
  IPR048300 TACO1/YebC-like, second and third domains [PF01709] (1-63)

Organism: NCBI:txid47770

Secondary structure (DSSP, 8-state):
----GGGHHHHHHHHHHTT---S--------SS-BPPPGGGHHHHHHHHHHHHT-TT-------BPP--

Sequence (69 aa):
IYTDPKQFAGVRDALIKDGYKLADAELTMIPQNTTPVPADKKEQFEHLVDALEDSDDVQNVYTAAADED